Protein AF-A0A935KBI2-F1 (afdb_monomer_lite)

Foldseek 3Di:
DQEPVVQFPFEEEQEAPPDPSSVVVCVLCVLLVNNVRHNYDHDHLVCVLVCCVVRVGVYYDDPDDPPDPSLVSNLAVDWDWDYFCVVSCVVSVVCVVPVVDDDDGDDTDTRHPDPPPPPPPPPDDPDDDD

Sequence (130 aa):
MRTASDLKGKTFAIGAPGSGSTMAMSLFLDHAGMKNDVRIRMEGHQDYPSQLLDGKIQAFSRLGSVPAAVVDEVAASRPINLVDFGPELDRSKFLDKYPFSIRSKATSARFTRAPRSSGTSSTSRSRTPR

Radius of gyration: 19.81 Å; chains: 1; bounding box: 30×26×80 Å

Secondary structure (DSSP, 8-state):
--SGGGGTTSEEE--STT-HHHHHHHHHHHHTT-TTTSEEE---GGGHHHHHHTTS-SEE---SPSP-HHHHHHHHHS-EEE---HHHHHHTTHHHH-TTSPP-----EEE-PPP---------------

Structure (mmCIF, N/CA/C/O backbone):
data_AF-A0A935KBI2-F1
#
_entry.id   AF-A0A935KBI2-F1
#
loop_
_atom_site.group_PDB
_atom_site.id
_atom_site.type_symbol
_atom_site.label_atom_id
_atom_site.label_alt_id
_atom_site.label_comp_id
_atom_site.label_asym_id
_atom_site.label_entity_id
_atom_site.label_seq_id
_atom_site.pdbx_PDB_ins_code
_atom_site.Cartn_x
_atom_site.Cartn_y
_atom_site.Cartn_z
_atom_site.occupancy
_atom_site.B_iso_or_equiv
_atom_site.auth_seq_id
_atom_site.auth_comp_id
_atom_site.auth_asym_id
_atom_site.auth_atom_id
_atom_site.pdbx_PDB_model_num
ATOM 1 N N . MET A 1 1 ? -9.334 -8.439 3.894 1.00 80.56 1 MET A N 1
ATOM 2 C CA . MET A 1 1 ? -8.240 -8.411 2.910 1.00 80.56 1 MET A CA 1
ATOM 3 C C . MET A 1 1 ? -7.148 -9.329 3.415 1.00 80.56 1 MET A C 1
ATOM 5 O O . MET A 1 1 ? -6.711 -9.130 4.543 1.00 80.56 1 MET A O 1
ATOM 9 N N . ARG A 1 2 ? -6.822 -10.372 2.658 1.00 82.06 2 ARG A N 1
ATOM 10 C CA . ARG A 1 2 ? -5.849 -11.419 2.999 1.00 82.06 2 ARG A CA 1
ATOM 11 C C . ARG A 1 2 ? -4.819 -11.635 1.891 1.00 82.06 2 ARG A C 1
ATOM 13 O O . ARG A 1 2 ? -3.724 -12.081 2.193 1.00 82.06 2 ARG A O 1
ATOM 20 N N . THR A 1 3 ? -5.163 -11.321 0.643 1.00 84.38 3 THR A N 1
ATOM 21 C CA . THR A 1 3 ? -4.274 -11.459 -0.522 1.00 84.38 3 THR A CA 1
ATOM 22 C C . THR A 1 3 ? -4.199 -10.146 -1.296 1.00 84.38 3 THR A C 1
ATOM 24 O O . THR A 1 3 ? -5.076 -9.293 -1.134 1.00 84.38 3 THR A O 1
ATOM 27 N N . ALA A 1 4 ? -3.187 -9.970 -2.151 1.00 83.94 4 ALA A N 1
ATOM 28 C CA . ALA A 1 4 ? -3.090 -8.768 -2.979 1.00 83.94 4 ALA A CA 1
ATOM 29 C C . ALA A 1 4 ? -4.251 -8.663 -3.985 1.00 83.94 4 ALA A C 1
ATOM 31 O O . ALA A 1 4 ? -4.685 -7.564 -4.315 1.00 83.94 4 ALA A O 1
ATOM 32 N N . SER A 1 5 ? -4.821 -9.794 -4.412 1.00 85.50 5 SER A N 1
ATOM 33 C CA . SER A 1 5 ? -5.999 -9.824 -5.293 1.00 85.50 5 SER A CA 1
ATOM 34 C C . SER A 1 5 ? -7.225 -9.136 -4.675 1.00 85.50 5 SER A C 1
ATOM 36 O O . SER A 1 5 ? -8.023 -8.531 -5.389 1.00 85.50 5 SER A O 1
ATOM 38 N N . ASP A 1 6 ? -7.350 -9.143 -3.343 1.00 87.88 6 ASP A N 1
ATOM 39 C CA . ASP A 1 6 ? -8.444 -8.460 -2.647 1.00 87.88 6 ASP A CA 1
ATOM 40 C C . ASP A 1 6 ? -8.364 -6.921 -2.755 1.00 87.88 6 ASP A C 1
ATOM 42 O O . ASP A 1 6 ? -9.312 -6.242 -2.355 1.00 87.88 6 ASP A O 1
ATOM 46 N N . LEU A 1 7 ? -7.257 -6.348 -3.252 1.00 88.50 7 LEU A N 1
ATOM 47 C CA . LEU A 1 7 ? -7.127 -4.904 -3.500 1.00 88.50 7 LEU A CA 1
ATOM 48 C C . LEU A 1 7 ? -7.954 -4.432 -4.697 1.00 88.50 7 LEU A C 1
ATOM 50 O O . LEU A 1 7 ? -8.200 -3.231 -4.822 1.00 88.50 7 LEU A O 1
ATOM 54 N N . LYS A 1 8 ? -8.402 -5.348 -5.561 1.00 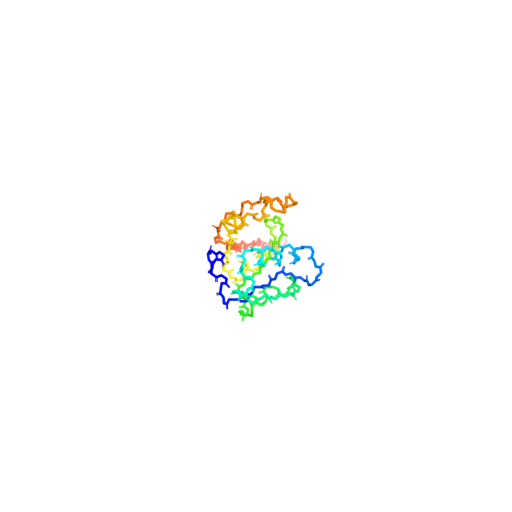89.56 8 LYS A N 1
ATOM 55 C CA . LYS A 1 8 ? -9.181 -5.004 -6.748 1.00 89.56 8 LYS A CA 1
ATOM 56 C C . LYS A 1 8 ? -10.459 -4.242 -6.374 1.00 89.56 8 LYS A C 1
ATOM 58 O O . LYS A 1 8 ? -11.233 -4.657 -5.512 1.00 89.56 8 LYS A O 1
ATOM 63 N N . GLY A 1 9 ? -10.661 -3.092 -7.008 1.00 89.69 9 GLY A N 1
ATOM 64 C CA . GLY A 1 9 ? -11.752 -2.150 -6.767 1.00 89.69 9 GLY A CA 1
ATOM 65 C C . GLY A 1 9 ? -11.625 -1.324 -5.483 1.00 89.69 9 GLY A C 1
ATOM 66 O O . GLY A 1 9 ? -12.520 -0.529 -5.193 1.00 89.69 9 GLY A O 1
ATOM 67 N N . LYS A 1 10 ? -10.550 -1.487 -4.701 1.00 93.00 10 LYS A N 1
ATOM 68 C CA . LYS A 1 10 ? -10.352 -0.797 -3.420 1.00 93.00 10 LYS A CA 1
ATOM 69 C C . LYS A 1 10 ? -9.400 0.389 -3.541 1.00 93.00 10 LYS A C 1
ATOM 71 O O . LYS A 1 10 ? -8.602 0.481 -4.471 1.00 93.00 10 LYS A O 1
ATOM 76 N N . THR A 1 11 ? -9.485 1.293 -2.571 1.00 93.50 11 THR A N 1
ATOM 77 C CA . THR A 1 11 ? -8.590 2.441 -2.426 1.00 93.50 11 THR A CA 1
ATOM 78 C C . THR A 1 11 ? -7.323 2.038 -1.678 1.00 93.50 11 THR A C 1
ATOM 80 O O . THR A 1 11 ? -7.389 1.614 -0.519 1.00 93.50 11 THR A O 1
ATOM 83 N N . PHE A 1 12 ? -6.176 2.194 -2.340 1.00 92.31 12 PHE A N 1
ATOM 84 C CA . PHE A 1 12 ? -4.856 1.827 -1.838 1.00 92.31 12 PHE A CA 1
ATOM 85 C C . PHE A 1 12 ? -3.948 3.053 -1.759 1.00 92.31 12 PHE A C 1
ATOM 87 O O . PHE A 1 12 ? -3.625 3.662 -2.780 1.00 92.31 12 PHE A O 1
ATOM 94 N N . ALA A 1 13 ? -3.533 3.415 -0.546 1.00 91.81 13 ALA A N 1
ATOM 95 C CA . ALA A 1 13 ? -2.624 4.532 -0.320 1.00 91.81 13 ALA A CA 1
ATOM 96 C C . ALA A 1 13 ? -1.165 4.075 -0.442 1.00 91.81 13 ALA A C 1
ATOM 98 O O . ALA A 1 13 ? -0.749 3.163 0.265 1.00 91.81 13 ALA A O 1
ATOM 99 N N . ILE A 1 14 ? -0.372 4.675 -1.329 1.00 89.62 14 ILE A N 1
ATOM 100 C CA . ILE A 1 14 ? 0.965 4.149 -1.674 1.00 89.62 14 ILE A CA 1
ATOM 101 C C . ILE A 1 14 ? 2.149 4.964 -1.142 1.00 89.62 14 ILE A C 1
ATOM 103 O O . ILE A 1 14 ? 3.289 4.518 -1.254 1.00 89.62 14 ILE A O 1
ATOM 107 N N . GLY A 1 15 ? 1.893 6.119 -0.541 1.00 86.94 15 GLY A N 1
ATOM 108 C CA . GLY A 1 15 ? 2.900 7.020 0.023 1.00 86.94 15 GLY A CA 1
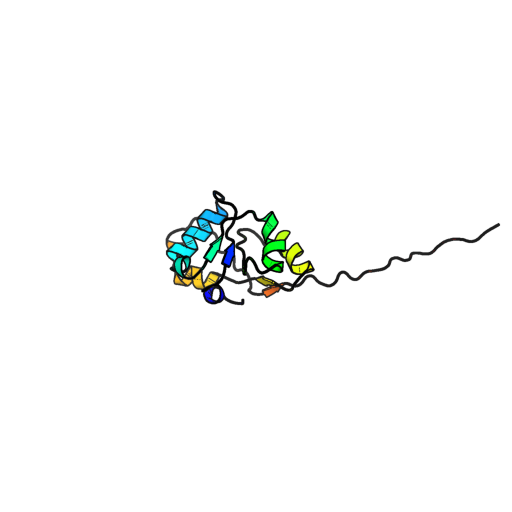ATOM 109 C C . GLY A 1 15 ? 2.708 8.460 -0.440 1.00 86.94 15 GLY A C 1
ATOM 110 O O . GLY A 1 15 ? 1.893 8.745 -1.320 1.00 86.94 15 GLY A O 1
ATOM 111 N N . ALA A 1 16 ? 3.486 9.376 0.139 1.00 85.56 16 ALA A N 1
ATOM 112 C CA . ALA A 1 16 ? 3.511 10.764 -0.308 1.00 85.56 16 ALA A CA 1
ATOM 113 C C . ALA A 1 16 ? 4.039 10.859 -1.758 1.00 85.56 16 ALA A C 1
ATOM 115 O O . ALA A 1 16 ? 4.944 10.092 -2.126 1.00 85.56 16 ALA A O 1
ATOM 116 N N . PRO A 1 17 ? 3.523 11.787 -2.584 1.00 83.75 17 PRO A N 1
ATOM 117 C CA . PRO A 1 17 ? 4.070 12.044 -3.913 1.00 83.75 17 PRO A CA 1
ATOM 118 C C . PRO A 1 17 ? 5.583 12.304 -3.855 1.00 83.75 17 PRO A C 1
ATOM 120 O O . PRO A 1 17 ? 6.065 12.995 -2.962 1.00 83.75 17 PRO A O 1
ATOM 123 N N . GLY A 1 18 ? 6.345 11.735 -4.791 1.00 79.50 18 GLY A N 1
ATOM 124 C CA . GLY A 1 18 ? 7.798 11.944 -4.878 1.00 79.50 18 GLY A CA 1
ATOM 125 C C . GLY A 1 18 ? 8.666 11.091 -3.939 1.00 79.50 18 GLY A C 1
ATOM 126 O O . GLY A 1 18 ? 9.886 11.126 -4.061 1.00 79.50 18 GLY A O 1
ATOM 127 N N . SER A 1 19 ? 8.084 10.286 -3.043 1.00 79.94 19 SER A N 1
ATOM 128 C CA . SER A 1 19 ? 8.847 9.319 -2.237 1.00 79.94 19 SER A CA 1
ATOM 129 C C . SER A 1 19 ? 9.297 8.115 -3.074 1.00 79.94 19 SER A C 1
ATOM 131 O O . SER A 1 19 ? 8.520 7.579 -3.869 1.00 79.94 19 SER A O 1
ATOM 133 N N . GLY A 1 20 ? 10.521 7.625 -2.846 1.00 78.19 20 GLY A N 1
ATOM 134 C CA . GLY A 1 20 ? 11.038 6.415 -3.501 1.00 78.19 20 GLY A CA 1
ATOM 135 C C . GLY A 1 20 ? 10.157 5.181 -3.266 1.00 78.19 20 GLY A C 1
ATOM 136 O O . GLY A 1 20 ? 9.987 4.360 -4.165 1.00 78.19 20 GLY A O 1
ATOM 137 N N . SER A 1 21 ? 9.499 5.098 -2.104 1.00 78.06 21 SER A N 1
ATOM 138 C CA . SER A 1 21 ? 8.536 4.032 -1.794 1.00 78.06 21 SER A CA 1
ATOM 139 C C . SER A 1 21 ? 7.287 4.097 -2.677 1.00 78.06 21 SER A C 1
ATOM 141 O O . SER A 1 21 ? 6.814 3.069 -3.161 1.00 78.06 21 SER A O 1
ATOM 143 N N . THR A 1 22 ? 6.781 5.309 -2.921 1.00 86.44 22 THR A N 1
ATOM 144 C CA . THR A 1 22 ? 5.632 5.571 -3.800 1.00 86.44 22 THR A CA 1
ATOM 145 C C . THR A 1 22 ? 5.970 5.205 -5.240 1.00 86.44 22 THR A C 1
ATOM 147 O O . THR A 1 22 ? 5.181 4.541 -5.909 1.00 86.44 22 THR A O 1
ATOM 150 N N . MET A 1 23 ? 7.160 5.592 -5.708 1.00 85.69 23 MET A N 1
ATOM 151 C CA . MET A 1 23 ? 7.633 5.264 -7.054 1.00 85.69 23 MET A CA 1
ATOM 152 C C . MET A 1 23 ? 7.776 3.752 -7.248 1.00 85.69 23 MET A C 1
ATOM 154 O O . MET A 1 23 ? 7.249 3.216 -8.220 1.00 85.69 23 MET A O 1
ATOM 158 N N . ALA A 1 24 ? 8.413 3.054 -6.302 1.00 83.50 24 ALA A N 1
ATOM 159 C CA . ALA A 1 24 ? 8.582 1.604 -6.360 1.00 83.50 24 ALA A CA 1
ATOM 160 C C . ALA A 1 24 ? 7.233 0.867 -6.377 1.00 83.50 24 ALA A C 1
ATOM 162 O O . ALA A 1 24 ? 7.019 -0.012 -7.211 1.00 83.50 24 ALA A O 1
ATOM 163 N N . MET A 1 25 ? 6.298 1.257 -5.504 1.00 86.56 25 MET A N 1
ATOM 164 C CA . MET A 1 25 ? 4.970 0.643 -5.455 1.00 86.56 25 MET A CA 1
ATOM 165 C C . MET A 1 25 ? 4.153 0.945 -6.715 1.00 86.56 25 MET A C 1
ATOM 167 O O . MET A 1 25 ? 3.512 0.053 -7.262 1.00 86.56 25 MET A O 1
ATOM 171 N N . SER A 1 26 ? 4.200 2.181 -7.220 1.00 88.31 26 SER A N 1
ATOM 172 C CA . SER A 1 26 ? 3.524 2.539 -8.469 1.00 88.31 26 SER A CA 1
ATOM 173 C C . SER A 1 26 ? 4.070 1.741 -9.653 1.00 88.31 26 SER A C 1
ATOM 175 O O . SER A 1 26 ? 3.288 1.284 -10.483 1.00 88.31 26 SER A O 1
ATOM 177 N N . LEU A 1 27 ? 5.390 1.564 -9.729 1.00 87.44 27 LEU A N 1
ATOM 178 C CA . LEU A 1 27 ? 6.044 0.780 -10.774 1.00 87.44 27 LEU A CA 1
ATOM 179 C C . LEU A 1 27 ? 5.660 -0.700 -10.689 1.00 87.44 27 LEU A C 1
ATOM 181 O O . LEU A 1 27 ? 5.373 -1.321 -11.709 1.00 87.44 27 LEU A O 1
ATOM 185 N N . PHE A 1 28 ? 5.616 -1.256 -9.477 1.00 86.56 28 PHE A N 1
ATOM 186 C CA . PHE A 1 28 ? 5.169 -2.626 -9.249 1.00 86.56 28 PHE A CA 1
ATOM 187 C C . PHE A 1 28 ? 3.716 -2.832 -9.687 1.00 86.56 28 PHE A C 1
ATOM 189 O O . PHE A 1 28 ? 3.443 -3.764 -10.435 1.00 86.56 28 PHE A O 1
ATOM 196 N N . LEU A 1 29 ? 2.795 -1.951 -9.283 1.00 88.25 29 LEU A N 1
ATOM 197 C CA . LEU A 1 29 ? 1.384 -2.051 -9.669 1.00 88.25 29 LEU A CA 1
ATOM 198 C C . LEU A 1 29 ? 1.185 -1.943 -11.185 1.00 88.25 29 LEU A C 1
ATOM 200 O O . LEU A 1 29 ? 0.318 -2.620 -11.734 1.00 88.25 29 LEU A O 1
ATOM 204 N N . ASP A 1 30 ? 1.971 -1.099 -11.854 1.00 89.31 30 ASP A N 1
ATOM 205 C CA . ASP A 1 30 ? 1.952 -0.951 -13.312 1.00 89.31 30 ASP A CA 1
ATOM 206 C C . ASP A 1 30 ? 2.450 -2.231 -13.998 1.00 89.31 30 ASP A C 1
ATOM 208 O O . ASP A 1 30 ? 1.756 -2.808 -14.832 1.00 89.31 30 ASP A O 1
ATOM 212 N N . HIS A 1 31 ? 3.605 -2.745 -13.567 1.00 87.25 31 HIS A N 1
ATOM 213 C CA . HIS A 1 31 ? 4.225 -3.947 -14.133 1.00 87.25 31 HIS A CA 1
ATOM 214 C C . HIS A 1 31 ? 3.438 -5.232 -13.831 1.00 87.25 31 HIS A C 1
ATOM 216 O O . HIS A 1 31 ? 3.384 -6.136 -14.660 1.00 87.25 31 HIS A O 1
ATOM 222 N N . ALA A 1 32 ? 2.786 -5.311 -12.671 1.00 85.38 32 ALA A N 1
ATOM 223 C CA . ALA A 1 32 ? 1.897 -6.410 -12.300 1.00 85.38 32 ALA A CA 1
ATOM 224 C C . ALA A 1 32 ? 0.507 -6.318 -12.963 1.00 85.38 32 ALA A C 1
ATOM 226 O O . ALA A 1 32 ? -0.321 -7.205 -12.761 1.00 85.38 32 ALA A O 1
ATOM 227 N N . GLY A 1 33 ? 0.218 -5.251 -13.721 1.00 86.19 33 GLY A N 1
ATOM 228 C CA . GLY A 1 33 ? -1.085 -5.034 -14.361 1.00 86.19 33 GLY A CA 1
ATOM 229 C C . GLY A 1 33 ? -2.218 -4.688 -13.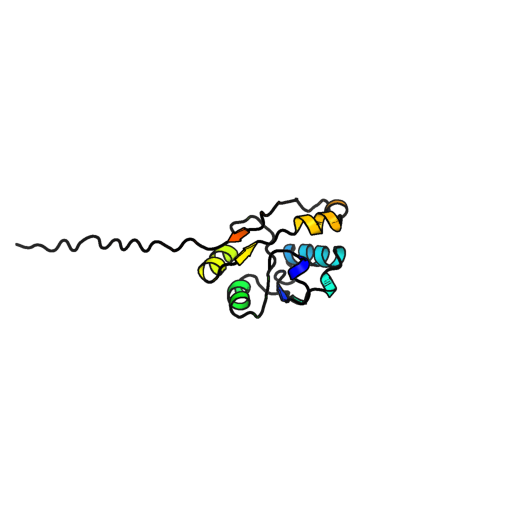387 1.00 86.19 33 GLY A C 1
ATOM 230 O O . GLY A 1 33 ? -3.385 -4.694 -13.766 1.00 86.19 33 GLY A O 1
ATOM 231 N N . MET A 1 34 ? -1.894 -4.364 -12.134 1.00 87.31 34 MET A N 1
ATOM 232 C CA . MET A 1 34 ? -2.858 -4.083 -11.063 1.00 87.31 34 MET A CA 1
ATOM 233 C C . MET A 1 34 ? -3.253 -2.606 -10.975 1.00 87.31 34 MET A C 1
ATOM 235 O O . MET A 1 34 ? -4.215 -2.262 -10.292 1.00 87.31 34 MET A O 1
ATOM 239 N N . LYS A 1 35 ? -2.530 -1.711 -11.653 1.00 87.25 35 LYS A N 1
ATOM 240 C CA . LYS A 1 35 ? -2.753 -0.259 -11.586 1.00 87.25 35 LYS A CA 1
ATOM 241 C C . LYS A 1 35 ? -4.180 0.163 -11.944 1.00 87.25 35 LYS A C 1
ATOM 243 O O . LYS A 1 35 ? -4.725 1.038 -11.286 1.00 87.25 35 LYS A O 1
ATOM 248 N N . ASN A 1 36 ? -4.787 -0.470 -12.948 1.00 88.88 36 ASN A N 1
ATOM 249 C CA . ASN A 1 36 ? -6.168 -0.181 -13.359 1.00 88.88 36 ASN A CA 1
ATOM 250 C C . ASN A 1 36 ? -7.211 -0.880 -12.476 1.00 88.88 36 ASN A C 1
ATOM 252 O O . ASN A 1 36 ? -8.374 -0.487 -12.455 1.00 88.88 36 ASN A O 1
ATOM 256 N N . ASP A 1 37 ? -6.792 -1.904 -11.737 1.00 89.62 37 ASP A N 1
ATOM 257 C CA . ASP A 1 37 ? -7.656 -2.656 -10.838 1.00 89.62 37 ASP A CA 1
ATOM 258 C C . ASP A 1 37 ? -7.770 -1.994 -9.459 1.00 89.62 37 ASP A C 1
ATOM 260 O O . ASP A 1 37 ? -8.662 -2.347 -8.696 1.00 89.62 37 ASP A O 1
ATOM 264 N N . VAL A 1 38 ? -6.908 -1.034 -9.117 1.00 91.50 38 VAL A N 1
ATOM 265 C CA . VAL A 1 38 ? -6.819 -0.442 -7.777 1.00 91.50 38 VAL A CA 1
ATOM 266 C C . VAL A 1 38 ? -6.936 1.080 -7.851 1.00 91.50 38 VAL A C 1
ATOM 268 O O . VAL A 1 38 ? -6.349 1.728 -8.711 1.00 91.50 38 VAL A O 1
ATOM 271 N N . ARG A 1 39 ? -7.664 1.691 -6.910 1.00 92.31 39 ARG A N 1
ATOM 272 C CA . ARG A 1 39 ? -7.750 3.155 -6.796 1.00 92.31 39 ARG A CA 1
ATOM 273 C C . ARG A 1 39 ? -6.561 3.676 -5.993 1.00 92.31 39 ARG A C 1
ATOM 275 O O . ARG A 1 39 ? -6.586 3.675 -4.763 1.00 92.31 39 ARG A O 1
ATOM 282 N N . ILE A 1 40 ? -5.511 4.094 -6.688 1.00 91.31 40 ILE A N 1
ATOM 283 C CA . ILE A 1 40 ? -4.268 4.564 -6.067 1.00 91.31 40 ILE A CA 1
ATOM 284 C C . ILE A 1 40 ? -4.468 5.950 -5.437 1.00 91.31 40 ILE A C 1
ATOM 286 O O . ILE A 1 40 ? -4.954 6.870 -6.093 1.00 91.31 40 ILE A O 1
ATOM 290 N N . ARG A 1 41 ? -4.045 6.114 -4.179 1.00 90.44 41 ARG A N 1
ATOM 291 C CA . ARG A 1 41 ? -3.938 7.410 -3.493 1.00 90.44 41 ARG A CA 1
ATOM 292 C C . ARG 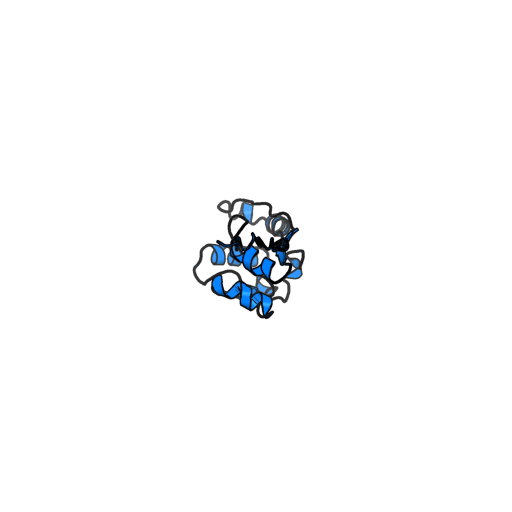A 1 41 ? -2.499 7.705 -3.096 1.00 90.44 41 ARG A C 1
ATOM 294 O O . ARG A 1 41 ? -1.823 6.865 -2.506 1.00 90.44 41 ARG A O 1
ATOM 301 N N . MET A 1 42 ? -2.043 8.911 -3.410 1.00 89.25 42 MET A N 1
ATOM 302 C CA . MET A 1 42 ? -0.718 9.399 -3.039 1.00 89.25 42 MET A CA 1
ATOM 303 C C . MET A 1 42 ? -0.876 10.467 -1.961 1.00 89.25 42 MET A C 1
ATOM 305 O O . MET A 1 42 ? -1.154 11.624 -2.255 1.00 89.25 42 MET A O 1
ATOM 309 N N . GLU A 1 43 ? -0.753 10.056 -0.706 1.00 84.62 43 GLU A N 1
ATOM 310 C CA . GLU A 1 43 ? -1.012 10.885 0.471 1.00 84.62 43 GLU A CA 1
ATOM 311 C C . GLU A 1 43 ? 0.013 10.565 1.569 1.00 84.62 43 GLU A C 1
ATOM 313 O O . GLU A 1 43 ? 0.669 9.519 1.533 1.00 84.62 43 GLU A O 1
ATOM 318 N N . GLY A 1 44 ? 0.175 11.462 2.541 1.00 82.31 44 GLY A N 1
ATOM 319 C CA . GLY A 1 44 ? 1.165 11.324 3.608 1.00 82.31 44 GLY A CA 1
ATOM 320 C C . GLY A 1 44 ? 0.869 10.172 4.574 1.00 82.31 44 GLY A C 1
ATOM 321 O O . GLY A 1 44 ? -0.272 9.926 4.945 1.00 82.31 44 GLY A O 1
ATOM 322 N N . HIS A 1 45 ? 1.923 9.494 5.040 1.00 80.19 45 HIS A N 1
ATOM 323 C CA . HIS A 1 45 ? 1.804 8.344 5.950 1.00 80.19 45 HIS A CA 1
ATOM 324 C C . HIS A 1 45 ? 1.139 8.671 7.299 1.00 80.19 45 HIS A C 1
ATOM 326 O O . HIS A 1 45 ? 0.630 7.760 7.947 1.00 80.19 45 HIS A O 1
ATOM 332 N N . GLN A 1 46 ? 1.167 9.939 7.724 1.00 81.69 46 GLN A N 1
ATOM 333 C CA . GLN A 1 46 ? 0.613 10.395 9.006 1.00 81.69 46 GLN A CA 1
ATOM 334 C C . GLN A 1 46 ? -0.917 10.272 9.054 1.00 81.69 46 GLN A C 1
ATOM 336 O O . GLN A 1 46 ? -1.479 10.030 10.114 1.00 81.69 46 GLN A O 1
ATOM 341 N N . ASP A 1 47 ? -1.587 10.363 7.903 1.00 84.44 47 ASP A N 1
ATOM 342 C CA . ASP A 1 47 ? -3.050 10.323 7.826 1.00 84.44 47 ASP A CA 1
ATOM 343 C C . ASP A 1 47 ? -3.593 8.903 7.612 1.00 84.44 47 ASP A C 1
ATOM 345 O O . ASP A 1 47 ? -4.802 8.678 7.623 1.00 84.44 47 ASP A O 1
ATOM 349 N N . TYR A 1 48 ? -2.726 7.910 7.397 1.00 87.19 48 TYR A N 1
ATOM 350 C CA . TYR A 1 48 ? -3.167 6.545 7.092 1.00 87.19 48 TYR A CA 1
ATOM 351 C C . TYR A 1 48 ? -3.968 5.898 8.217 1.00 87.19 48 TYR A C 1
ATOM 353 O O . TYR A 1 48 ? -4.966 5.248 7.893 1.00 87.19 48 TYR A O 1
ATOM 361 N N . PRO A 1 49 ? -3.607 6.057 9.506 1.00 86.50 49 PRO A N 1
ATOM 362 C CA . PRO A 1 49 ? -4.390 5.471 10.579 1.00 86.50 49 PRO A CA 1
ATOM 363 C C . PRO A 1 49 ? -5.827 5.979 10.593 1.00 86.50 49 PRO A C 1
ATOM 365 O O . PRO A 1 49 ? -6.755 5.175 10.519 1.00 86.50 49 PRO A O 1
ATOM 368 N N . SER A 1 50 ? -6.025 7.298 10.604 1.00 87.88 50 SER A N 1
ATOM 369 C CA . SER A 1 50 ? -7.360 7.901 10.615 1.00 87.88 50 SER A CA 1
ATOM 370 C C . SER A 1 50 ? -8.145 7.535 9.357 1.00 87.88 50 SER A C 1
ATOM 372 O O . SER A 1 50 ? -9.277 7.074 9.452 1.00 87.88 50 SER A O 1
ATOM 374 N N . GLN A 1 51 ? -7.535 7.610 8.175 1.00 89.62 51 GLN A N 1
ATOM 375 C CA . GLN A 1 51 ? -8.216 7.274 6.926 1.00 89.62 51 GLN A CA 1
ATOM 376 C C . GLN A 1 51 ? -8.591 5.798 6.791 1.00 89.62 51 GLN A C 1
ATOM 378 O O . GLN A 1 51 ? -9.618 5.481 6.184 1.00 89.62 51 GLN A O 1
ATOM 383 N N . LEU A 1 52 ? -7.772 4.890 7.322 1.00 88.56 52 LEU A N 1
ATOM 384 C CA . LEU A 1 52 ? -8.074 3.462 7.325 1.00 88.56 52 LEU A CA 1
ATOM 385 C C . LEU A 1 52 ? -9.197 3.145 8.320 1.00 88.56 52 LEU A C 1
ATOM 387 O O . LEU A 1 52 ? -10.061 2.317 8.029 1.00 88.56 52 LEU A O 1
ATOM 391 N N . LEU A 1 53 ? -9.211 3.817 9.474 1.00 85.75 53 LEU A N 1
ATOM 392 C CA . LEU A 1 53 ? -10.272 3.687 10.473 1.00 85.75 53 LEU A CA 1
ATOM 393 C C . LEU A 1 53 ? -11.606 4.254 9.964 1.00 85.75 53 LEU A C 1
ATOM 395 O O . LEU A 1 53 ? -12.628 3.583 10.114 1.00 85.75 53 LEU A O 1
ATOM 399 N N . ASP A 1 54 ? -11.564 5.407 9.292 1.00 88.88 54 ASP A N 1
ATOM 400 C CA . ASP A 1 54 ? -12.698 6.082 8.645 1.00 88.88 54 ASP A CA 1
ATOM 401 C C . ASP A 1 54 ? -13.209 5.338 7.397 1.00 88.88 54 ASP A C 1
ATOM 403 O O . ASP A 1 54 ? -14.272 5.655 6.865 1.00 88.88 54 ASP A O 1
ATOM 407 N N . GLY A 1 55 ? -12.441 4.376 6.875 1.00 88.50 55 GLY A N 1
ATOM 408 C CA . GLY A 1 55 ? -12.773 3.651 5.648 1.00 88.50 55 GLY A CA 1
ATOM 409 C C . GLY A 1 55 ? -12.583 4.461 4.361 1.00 88.50 55 GLY A C 1
ATOM 410 O O . GLY A 1 55 ? -13.035 4.026 3.301 1.00 88.50 55 GLY A O 1
ATOM 411 N N . LYS A 1 56 ? -11.889 5.605 4.416 1.00 90.44 56 LYS A N 1
ATOM 412 C CA . LYS A 1 56 ? -11.491 6.392 3.232 1.00 90.44 56 LYS A CA 1
ATOM 413 C C . LYS A 1 56 ? -10.496 5.620 2.365 1.00 90.44 56 LYS A C 1
ATOM 415 O O . LYS A 1 56 ? -10.596 5.634 1.136 1.00 90.44 56 LYS A O 1
ATOM 420 N N . ILE A 1 57 ? -9.588 4.890 3.011 1.00 92.31 57 ILE A N 1
ATOM 421 C CA . ILE A 1 57 ? -8.684 3.928 2.377 1.00 92.31 57 ILE A CA 1
ATOM 422 C C . ILE A 1 57 ? -8.983 2.527 2.903 1.00 92.31 57 ILE A C 1
ATOM 424 O O . ILE A 1 57 ? -9.457 2.358 4.024 1.00 92.31 57 ILE A O 1
ATOM 428 N N . GLN A 1 58 ? -8.728 1.506 2.089 1.00 91.19 58 GLN A N 1
ATOM 429 C CA . GLN A 1 58 ? -8.912 0.109 2.495 1.00 91.19 58 GLN A CA 1
ATOM 430 C C . GLN A 1 58 ? -7.581 -0.583 2.791 1.00 91.19 58 GLN A C 1
ATOM 432 O O . GLN A 1 58 ? -7.563 -1.618 3.456 1.00 91.19 58 GLN A O 1
ATOM 437 N N . ALA A 1 59 ? -6.482 -0.027 2.284 1.00 90.00 59 ALA A N 1
ATOM 438 C CA . ALA A 1 59 ? -5.138 -0.542 2.460 1.00 90.00 59 ALA A CA 1
ATOM 439 C C . ALA A 1 59 ? -4.109 0.573 2.262 1.00 90.00 59 ALA A C 1
ATOM 441 O O . ALA A 1 59 ? -4.376 1.547 1.553 1.00 90.00 59 ALA A O 1
ATOM 442 N N . PHE A 1 60 ? -2.918 0.398 2.830 1.00 89.00 60 PHE A N 1
ATOM 443 C CA . PHE A 1 60 ? -1.781 1.269 2.565 1.00 89.00 60 PHE A CA 1
ATOM 444 C C . PHE A 1 60 ? -0.490 0.474 2.361 1.00 89.00 60 PHE A C 1
ATOM 446 O O . PHE A 1 60 ? -0.317 -0.609 2.918 1.00 89.00 60 PHE A O 1
ATOM 453 N N . SER A 1 61 ? 0.413 1.017 1.550 1.00 85.62 61 SER A N 1
ATOM 454 C CA . SER A 1 61 ? 1.755 0.492 1.330 1.00 85.62 61 SER A CA 1
ATOM 455 C C . SER A 1 61 ? 2.691 0.968 2.433 1.00 85.62 61 SER A C 1
ATOM 457 O O . SER A 1 61 ? 2.715 2.151 2.793 1.00 85.62 61 SER A O 1
ATOM 459 N N . ARG A 1 62 ? 3.516 0.052 2.939 1.00 79.12 62 ARG A N 1
ATOM 460 C CA . ARG A 1 62 ? 4.653 0.376 3.796 1.00 79.12 62 ARG A CA 1
ATOM 461 C C . ARG A 1 62 ? 5.881 -0.363 3.284 1.00 79.12 62 ARG A C 1
ATOM 463 O O . ARG A 1 62 ? 5.986 -1.573 3.442 1.00 79.12 62 ARG A O 1
ATOM 470 N N . LEU A 1 63 ? 6.811 0.384 2.694 1.00 69.44 63 LEU A N 1
ATOM 471 C CA . LEU A 1 63 ? 8.125 -0.125 2.311 1.00 69.44 63 LEU A CA 1
ATOM 472 C C . LEU A 1 63 ? 9.089 0.049 3.496 1.00 69.44 63 LEU A C 1
ATOM 474 O O . LEU A 1 63 ? 9.252 1.163 3.997 1.00 69.44 63 LEU A O 1
ATOM 478 N N . GLY A 1 64 ? 9.678 -1.047 3.976 1.00 68.31 64 GLY A N 1
ATOM 479 C CA . GLY A 1 64 ? 10.610 -1.067 5.108 1.00 68.31 64 GLY A CA 1
ATOM 480 C C . GLY A 1 64 ? 10.419 -2.284 6.017 1.00 68.31 64 GLY A C 1
ATOM 481 O O . GLY A 1 64 ? 9.583 -3.146 5.750 1.00 68.31 64 GLY A O 1
ATOM 482 N N . SER A 1 65 ? 11.194 -2.353 7.098 1.00 56.84 65 SER A N 1
ATOM 483 C CA . SER A 1 65 ? 11.100 -3.434 8.086 1.00 56.84 65 SER A CA 1
ATOM 484 C C . SER A 1 65 ? 9.860 -3.282 8.975 1.00 56.84 65 SER A C 1
ATOM 486 O O . SER A 1 65 ? 9.528 -2.183 9.420 1.00 56.84 65 SER A O 1
ATOM 488 N N . VAL A 1 66 ? 9.186 -4.399 9.250 1.00 62.56 66 VAL A N 1
ATOM 489 C CA . VAL A 1 66 ? 8.195 -4.534 10.332 1.00 62.56 66 VAL A CA 1
ATOM 490 C C . VAL A 1 66 ? 8.974 -4.872 11.613 1.00 62.56 66 VAL A C 1
ATOM 492 O O . VAL A 1 66 ? 9.884 -5.699 11.525 1.00 62.56 66 VAL A O 1
ATOM 495 N N . PRO A 1 67 ? 8.671 -4.288 12.788 1.00 61.91 67 PRO A N 1
ATOM 496 C CA . PRO A 1 67 ? 7.527 -3.435 13.127 1.00 61.91 67 PRO A CA 1
ATOM 497 C C . PRO A 1 67 ? 7.730 -1.957 12.766 1.00 61.91 67 PRO A C 1
ATOM 499 O O . PRO A 1 67 ? 8.794 -1.381 12.970 1.00 61.91 67 PRO A O 1
ATOM 502 N N . ALA A 1 68 ? 6.678 -1.327 12.245 1.00 70.31 68 ALA A N 1
ATOM 503 C CA . ALA A 1 68 ? 6.640 0.108 11.986 1.00 70.31 68 ALA A CA 1
ATOM 504 C C . ALA A 1 68 ? 5.600 0.761 12.902 1.00 70.31 68 ALA A C 1
ATOM 506 O O . ALA A 1 68 ? 4.503 0.229 13.036 1.00 70.31 68 ALA A O 1
ATOM 507 N N . ALA A 1 69 ? 5.896 1.943 13.453 1.00 76.31 69 ALA A N 1
ATOM 508 C CA . ALA A 1 69 ? 5.010 2.634 14.402 1.00 76.31 69 ALA A CA 1
ATOM 509 C C . ALA A 1 69 ? 3.562 2.801 13.894 1.00 76.31 69 ALA A C 1
ATOM 511 O O . ALA A 1 69 ? 2.614 2.621 14.651 1.00 76.31 69 ALA A O 1
ATOM 512 N N . VAL A 1 70 ? 3.386 3.047 12.589 1.00 74.81 70 VAL A N 1
ATOM 513 C CA . VAL A 1 70 ? 2.059 3.155 11.954 1.00 74.81 70 VAL A CA 1
ATOM 514 C C . VAL A 1 70 ? 1.255 1.847 12.026 1.00 74.81 70 VAL A C 1
ATOM 516 O O . VAL A 1 70 ? 0.034 1.868 12.125 1.00 74.81 70 VAL A O 1
ATOM 519 N N . VAL A 1 71 ? 1.926 0.693 11.992 1.00 79.31 71 VAL A N 1
ATOM 520 C CA . VAL A 1 71 ? 1.289 -0.628 12.107 1.00 79.31 71 VAL A CA 1
ATOM 521 C C . VAL A 1 71 ? 0.797 -0.831 13.540 1.00 79.31 71 VAL A C 1
ATOM 523 O O . VAL A 1 71 ? -0.341 -1.254 13.732 1.00 79.31 71 VAL A O 1
ATOM 526 N N . ASP A 1 72 ? 1.610 -0.464 14.534 1.00 80.12 72 ASP A N 1
ATOM 527 C CA . ASP A 1 72 ? 1.251 -0.554 15.955 1.00 80.12 72 ASP A CA 1
ATOM 528 C C . ASP A 1 72 ? 0.103 0.383 16.336 1.00 80.12 72 ASP A C 1
ATOM 530 O O . ASP A 1 72 ? -0.784 0.000 17.103 1.00 80.12 72 ASP A O 1
ATOM 534 N N . GLU A 1 73 ? 0.102 1.599 15.791 1.00 81.44 73 GLU A N 1
ATOM 535 C CA . GLU A 1 73 ? -0.942 2.593 16.023 1.00 81.44 73 GLU A CA 1
ATOM 536 C C . GLU A 1 73 ? -2.300 2.109 15.510 1.00 81.44 73 GLU A C 1
ATOM 538 O O . GLU A 1 73 ? -3.281 2.086 16.254 1.00 81.44 73 GLU A O 1
ATOM 543 N N . VAL A 1 74 ? -2.360 1.637 14.263 1.00 82.00 74 VAL A N 1
ATOM 544 C CA . VAL A 1 74 ? -3.613 1.125 13.698 1.00 82.00 74 VAL A CA 1
ATOM 545 C C . VAL A 1 74 ? -4.069 -0.133 14.436 1.00 82.00 74 VAL A C 1
ATOM 547 O O . VAL A 1 74 ? -5.254 -0.270 14.750 1.00 82.00 74 VAL A O 1
ATOM 550 N N . ALA A 1 75 ? -3.136 -1.026 14.767 1.00 83.06 75 ALA A N 1
ATOM 551 C CA . ALA A 1 75 ? -3.424 -2.269 15.473 1.00 83.06 75 ALA A CA 1
ATOM 552 C C . ALA A 1 75 ? -3.888 -2.078 16.920 1.00 83.06 75 ALA A C 1
ATOM 554 O O . ALA A 1 75 ? -4.465 -3.005 17.497 1.00 83.06 75 ALA A O 1
ATOM 555 N N . ALA A 1 76 ? -3.642 -0.903 17.509 1.00 84.38 76 ALA A N 1
ATOM 556 C CA . ALA A 1 76 ? -4.192 -0.521 18.803 1.00 84.38 76 ALA A CA 1
ATOM 557 C C . ALA A 1 76 ? -5.698 -0.229 18.731 1.00 84.38 76 ALA A C 1
ATOM 559 O O . ALA A 1 76 ? -6.399 -0.442 19.718 1.00 84.38 76 ALA A O 1
ATOM 560 N N . SER A 1 77 ? -6.183 0.231 17.577 1.00 83.81 77 SER A N 1
ATOM 561 C CA . SER A 1 77 ? -7.583 0.608 17.367 1.00 83.81 77 SER A CA 1
ATOM 562 C C . SER A 1 77 ? -8.396 -0.512 16.719 1.00 83.81 77 SER A C 1
ATOM 564 O O . SER A 1 77 ? -9.537 -0.754 17.113 1.00 83.81 77 SER A O 1
ATOM 566 N N . ARG A 1 78 ? -7.842 -1.211 15.717 1.00 80.38 78 ARG A N 1
ATOM 567 C CA . ARG A 1 78 ? -8.523 -2.308 15.009 1.00 80.38 78 ARG A CA 1
ATOM 568 C C . ARG A 1 78 ? -7.541 -3.399 14.579 1.00 80.38 78 ARG A C 1
ATOM 570 O O . ARG A 1 78 ? -6.417 -3.094 14.200 1.00 80.38 78 ARG A O 1
ATOM 577 N N . PRO A 1 79 ? -7.974 -4.670 14.532 1.00 82.50 79 PRO A N 1
ATOM 578 C CA . PRO A 1 79 ? -7.176 -5.735 13.940 1.00 82.50 79 PRO A CA 1
ATOM 579 C C . PRO A 1 79 ? -6.885 -5.448 12.465 1.00 82.50 79 PRO A C 1
ATOM 581 O O . PRO A 1 79 ? -7.813 -5.214 11.685 1.00 82.50 79 PRO A O 1
ATOM 584 N N . ILE A 1 80 ? -5.618 -5.537 12.077 1.00 85.19 80 ILE A N 1
ATOM 585 C CA . ILE A 1 80 ? -5.168 -5.364 10.694 1.00 85.19 80 ILE A CA 1
ATOM 586 C C . ILE A 1 80 ? -4.595 -6.661 10.146 1.00 85.19 80 ILE A C 1
ATOM 588 O O . ILE A 1 80 ? -4.174 -7.538 10.895 1.00 85.19 80 ILE A O 1
ATOM 592 N N . ASN A 1 81 ? -4.583 -6.787 8.823 1.00 85.44 81 ASN A N 1
ATOM 593 C CA . ASN A 1 81 ? -3.931 -7.904 8.151 1.00 85.44 81 ASN A CA 1
ATOM 594 C C . ASN A 1 81 ? -2.716 -7.375 7.399 1.00 85.44 81 ASN A C 1
ATOM 596 O O . ASN A 1 81 ? -2.840 -6.439 6.610 1.00 85.44 81 ASN A O 1
ATOM 600 N N . LEU A 1 82 ? -1.568 -7.998 7.635 1.00 83.44 82 LEU A N 1
ATOM 601 C CA . LEU A 1 82 ? -0.402 -7.871 6.777 1.00 83.44 82 LEU A CA 1
ATOM 602 C C . LEU A 1 82 ? -0.635 -8.776 5.568 1.00 83.44 82 LEU A C 1
ATOM 604 O O . LEU A 1 82 ? -0.961 -9.952 5.736 1.00 83.44 82 LEU A O 1
ATOM 608 N N . VAL A 1 83 ? -0.515 -8.214 4.370 1.00 83.94 83 VAL A N 1
ATOM 609 C CA . VAL A 1 83 ? -0.701 -8.939 3.110 1.00 83.94 83 VAL A CA 1
ATOM 610 C C . VAL A 1 83 ? 0.655 -9.115 2.448 1.00 83.94 83 VAL A C 1
ATOM 612 O O . VAL A 1 83 ? 1.381 -8.141 2.257 1.00 83.94 83 VAL A O 1
ATOM 615 N N . ASP A 1 84 ? 0.984 -10.361 2.119 1.00 82.25 84 ASP A N 1
ATOM 616 C CA . ASP A 1 84 ? 2.174 -10.695 1.345 1.00 82.25 84 ASP A CA 1
ATOM 617 C C . ASP A 1 84 ? 1.923 -10.449 -0.147 1.00 82.25 84 ASP A C 1
ATOM 619 O O . ASP A 1 84 ? 0.934 -10.929 -0.699 1.00 82.25 84 ASP A O 1
ATOM 623 N N . PHE A 1 85 ? 2.832 -9.710 -0.782 1.00 80.19 85 PHE A N 1
ATOM 624 C CA . PHE A 1 85 ? 2.865 -9.487 -2.232 1.00 80.19 85 PHE A CA 1
ATOM 625 C C . PHE A 1 85 ? 3.912 -10.370 -2.930 1.00 80.19 85 PHE A C 1
ATOM 627 O O . PHE A 1 85 ? 4.122 -10.241 -4.134 1.00 80.19 85 PHE A O 1
ATOM 634 N N . GLY A 1 86 ? 4.604 -11.250 -2.195 1.00 79.25 86 GLY A N 1
ATOM 635 C CA . GLY A 1 86 ? 5.573 -12.206 -2.733 1.00 79.25 86 GLY A CA 1
ATOM 636 C C . GLY A 1 86 ? 5.057 -13.009 -3.935 1.00 79.25 86 GLY A C 1
ATOM 637 O O . GLY A 1 86 ? 5.745 -13.037 -4.956 1.00 79.25 86 GLY A O 1
ATOM 638 N N . PRO A 1 87 ? 3.848 -13.603 -3.880 1.00 81.44 87 PRO A N 1
ATOM 639 C CA . PRO A 1 87 ? 3.287 -14.339 -5.012 1.00 81.44 87 PRO A CA 1
ATOM 640 C C . PRO A 1 87 ? 3.102 -13.477 -6.267 1.00 81.44 87 PRO A C 1
ATOM 642 O O . PRO A 1 87 ? 3.361 -13.933 -7.380 1.00 81.44 87 PRO A O 1
ATOM 645 N N . GLU A 1 88 ? 2.665 -12.229 -6.113 1.00 82.19 88 GLU A N 1
ATOM 646 C CA . GLU A 1 88 ? 2.484 -11.285 -7.212 1.00 82.19 88 GLU A CA 1
ATOM 647 C C . GLU A 1 88 ? 3.827 -10.800 -7.770 1.00 82.19 88 GLU A C 1
ATOM 649 O O . GLU A 1 88 ? 3.974 -10.733 -8.989 1.00 82.19 88 GLU A O 1
ATOM 654 N N . LEU A 1 89 ? 4.821 -10.554 -6.908 1.00 79.69 89 LEU A N 1
ATOM 655 C CA . LEU A 1 89 ? 6.203 -10.244 -7.302 1.00 79.69 89 LEU A CA 1
ATOM 656 C C . LEU A 1 89 ? 6.823 -11.357 -8.157 1.00 79.69 89 LEU A C 1
ATOM 658 O O . LEU A 1 89 ? 7.499 -11.064 -9.148 1.00 79.69 89 LEU A O 1
ATOM 662 N N . ASP A 1 90 ? 6.571 -12.616 -7.787 1.00 80.38 90 ASP A N 1
ATOM 663 C CA . ASP A 1 90 ? 7.045 -13.795 -8.516 1.00 80.38 90 ASP A CA 1
ATOM 664 C C . ASP A 1 90 ? 6.328 -13.949 -9.859 1.00 80.38 90 ASP A C 1
ATOM 666 O O . ASP A 1 90 ? 6.971 -14.128 -10.895 1.00 80.38 90 ASP A O 1
ATOM 670 N N . ARG A 1 91 ? 4.995 -13.812 -9.873 1.00 80.81 91 ARG A N 1
ATOM 671 C CA . ARG A 1 91 ? 4.194 -13.889 -11.106 1.00 80.81 91 ARG A CA 1
ATOM 672 C C . ARG A 1 91 ? 4.569 -12.808 -12.108 1.00 80.81 91 ARG A C 1
ATOM 674 O O . ARG A 1 91 ? 4.637 -13.087 -13.302 1.00 80.81 91 ARG A O 1
ATOM 681 N N . SER A 1 92 ? 4.814 -11.589 -11.639 1.00 80.50 92 SER A N 1
ATOM 682 C CA . SER A 1 92 ? 5.161 -10.478 -12.516 1.00 80.50 92 SER A CA 1
ATOM 683 C C . SER A 1 92 ? 6.636 -10.485 -12.926 1.00 80.50 92 SER A C 1
ATOM 685 O O . SER A 1 92 ? 7.022 -9.652 -13.740 1.00 80.50 92 SER A O 1
ATOM 687 N N . LYS A 1 93 ? 7.484 -11.369 -12.371 1.00 80.62 93 LYS A N 1
ATOM 688 C CA . LYS A 1 93 ? 8.947 -11.353 -12.577 1.00 80.62 93 LYS A CA 1
ATOM 689 C C . LYS A 1 93 ? 9.554 -9.969 -12.322 1.00 80.62 93 LYS A C 1
ATOM 691 O O . LYS A 1 93 ? 10.463 -9.518 -13.017 1.00 80.62 93 LYS A O 1
ATOM 696 N N . PHE A 1 94 ? 9.000 -9.247 -11.345 1.00 80.00 94 PHE A N 1
ATOM 697 C CA . PHE A 1 94 ? 9.379 -7.852 -11.103 1.00 80.00 94 PHE A CA 1
ATOM 698 C C . PHE A 1 94 ? 10.846 -7.748 -10.678 1.00 80.00 94 PHE A C 1
ATOM 700 O O . PHE A 1 94 ? 11.565 -6.868 -11.143 1.00 80.00 94 PHE A O 1
ATOM 707 N N . LEU A 1 95 ? 11.297 -8.691 -9.847 1.00 74.88 95 LEU A N 1
ATOM 708 C CA . LEU A 1 95 ? 12.672 -8.746 -9.353 1.00 74.88 95 LEU A CA 1
ATOM 709 C C . LEU A 1 95 ? 13.694 -9.062 -10.457 1.00 74.88 95 LEU A C 1
ATOM 711 O O . LEU A 1 95 ? 14.824 -8.595 -10.364 1.00 74.88 95 LEU A O 1
ATOM 715 N N . ASP A 1 96 ? 13.294 -9.769 -11.520 1.00 78.56 96 ASP A N 1
ATOM 716 C CA . ASP A 1 96 ? 14.173 -10.061 -12.664 1.00 78.56 96 ASP A CA 1
ATOM 717 C C . ASP A 1 96 ? 14.473 -8.789 -13.471 1.00 78.56 96 ASP A C 1
ATOM 719 O O . ASP A 1 96 ? 15.577 -8.598 -13.975 1.00 78.56 96 ASP A O 1
ATOM 723 N N . LYS A 1 97 ? 13.483 -7.895 -13.582 1.00 76.69 97 LYS A N 1
ATOM 724 C CA . LYS A 1 97 ? 13.600 -6.622 -14.308 1.00 76.69 97 LYS A CA 1
ATOM 725 C C . LYS A 1 97 ? 14.183 -5.501 -13.443 1.00 76.69 97 LYS A C 1
ATOM 727 O O . LYS A 1 97 ? 14.826 -4.592 -13.965 1.00 76.69 97 LYS A O 1
ATOM 732 N N . TYR A 1 98 ? 13.956 -5.559 -12.133 1.00 74.44 98 TYR A N 1
ATOM 733 C CA . TYR A 1 98 ? 14.326 -4.523 -11.173 1.00 74.44 98 TYR A CA 1
ATOM 734 C C . TYR A 1 98 ? 15.126 -5.114 -9.995 1.00 74.44 98 TYR A C 1
ATOM 736 O O . TYR A 1 98 ? 14.628 -5.171 -8.865 1.00 74.44 98 TYR A O 1
ATOM 744 N N . PRO A 1 99 ? 16.394 -5.511 -10.228 1.00 67.62 99 PRO A N 1
ATOM 745 C CA . PRO A 1 99 ? 17.226 -6.214 -9.244 1.00 67.62 99 PRO A CA 1
ATOM 746 C C . PRO A 1 99 ? 17.656 -5.348 -8.048 1.00 67.62 99 PRO A C 1
ATOM 748 O O . PRO A 1 99 ? 18.284 -5.844 -7.119 1.00 67.62 99 PRO A O 1
ATOM 751 N N . PHE A 1 100 ? 17.313 -4.056 -8.037 1.00 67.06 100 PHE A N 1
ATOM 752 C CA . PHE A 1 100 ? 17.559 -3.160 -6.904 1.00 67.06 100 PHE A CA 1
ATOM 753 C C . PHE A 1 100 ? 16.634 -3.424 -5.704 1.00 67.06 100 PHE A C 1
ATOM 755 O O . PHE A 1 100 ? 16.855 -2.878 -4.625 1.00 67.06 100 PHE A O 1
ATOM 762 N N . SER A 1 101 ? 15.576 -4.222 -5.880 1.00 60.91 101 SER A N 1
ATOM 763 C CA . SER A 1 101 ? 14.623 -4.538 -4.814 1.00 60.91 101 SER A CA 1
ATOM 764 C C . SER A 1 101 ? 15.025 -5.819 -4.084 1.00 60.91 101 SER A C 1
ATOM 766 O O . SER A 1 101 ? 15.091 -6.892 -4.678 1.00 60.91 101 SER A O 1
ATOM 768 N N . ILE A 1 102 ? 15.248 -5.730 -2.772 1.00 59.16 102 ILE A N 1
ATOM 769 C CA . ILE A 1 102 ? 15.465 -6.911 -1.928 1.00 59.16 102 ILE A CA 1
ATOM 770 C C . ILE A 1 102 ? 14.136 -7.612 -1.636 1.00 59.16 102 ILE A C 1
ATOM 772 O O . ILE A 1 102 ? 13.160 -6.993 -1.208 1.00 59.16 102 ILE A O 1
ATOM 776 N N . ARG A 1 103 ? 14.098 -8.933 -1.835 1.00 58.72 103 ARG A N 1
ATOM 777 C CA . ARG A 1 103 ? 12.957 -9.756 -1.425 1.00 58.72 103 ARG A CA 1
ATOM 778 C C . ARG A 1 103 ? 12.927 -9.838 0.099 1.00 58.72 103 ARG A C 1
ATOM 780 O O . ARG A 1 103 ? 13.806 -10.449 0.700 1.00 58.72 103 ARG A O 1
ATOM 787 N N . SER A 1 104 ? 11.869 -9.314 0.705 1.00 55.69 104 SER A N 1
ATOM 788 C CA . SER A 1 104 ? 11.527 -9.601 2.097 1.00 55.69 104 SER A CA 1
ATOM 789 C C . SER A 1 104 ? 10.217 -10.379 2.125 1.00 55.69 104 SER A C 1
ATOM 791 O O . SER A 1 104 ? 9.217 -9.920 1.575 1.00 55.69 104 SER A O 1
ATOM 793 N N . LYS A 1 105 ? 10.221 -11.580 2.716 1.00 55.03 105 LYS A N 1
ATOM 794 C CA . LYS A 1 105 ? 8.988 -12.348 2.926 1.00 55.03 105 LYS A CA 1
ATOM 795 C C . LYS A 1 105 ? 8.255 -11.752 4.121 1.00 55.03 105 LYS A C 1
ATOM 797 O O . LYS A 1 105 ? 8.697 -11.913 5.258 1.00 55.03 105 LYS A O 1
ATOM 802 N N . ALA A 1 106 ? 7.130 -11.094 3.872 1.00 59.12 106 ALA A N 1
ATOM 803 C CA . ALA A 1 106 ? 6.195 -10.763 4.933 1.00 59.12 106 ALA A CA 1
ATOM 804 C C . ALA A 1 106 ? 5.297 -11.982 5.165 1.00 59.12 106 ALA A C 1
ATOM 806 O O . ALA A 1 106 ? 4.575 -12.405 4.268 1.00 59.12 106 ALA A O 1
ATOM 807 N N . THR A 1 107 ? 5.324 -12.571 6.363 1.00 58.41 107 THR A N 1
ATOM 808 C CA . THR A 1 107 ? 4.332 -13.605 6.693 1.00 58.41 107 THR A CA 1
ATOM 809 C C . THR A 1 107 ? 2.970 -12.928 6.773 1.00 58.41 107 THR A C 1
ATOM 811 O O . THR A 1 107 ? 2.771 -12.055 7.620 1.00 58.41 107 THR A O 1
ATOM 814 N N . SER A 1 108 ? 2.043 -13.311 5.890 1.00 63.41 108 SER A N 1
ATOM 815 C CA . SER A 1 108 ? 0.660 -12.835 5.962 1.00 63.41 108 SER A CA 1
ATOM 816 C C . SER A 1 108 ? 0.084 -13.214 7.321 1.00 63.41 108 SER A C 1
ATOM 818 O O . SER A 1 108 ? -0.102 -14.391 7.627 1.00 63.41 108 SER A O 1
ATOM 820 N N . ALA A 1 109 ? -0.159 -12.215 8.157 1.00 68.69 109 ALA A N 1
ATOM 821 C CA . ALA A 1 109 ? -0.559 -12.409 9.538 1.00 68.69 109 ALA A CA 1
ATOM 822 C C . ALA A 1 109 ? -1.575 -11.347 9.934 1.00 68.69 109 ALA A C 1
ATOM 824 O O . ALA A 1 109 ? -1.504 -10.185 9.519 1.00 68.69 109 ALA A O 1
ATOM 825 N N . ARG A 1 110 ? -2.528 -11.750 10.771 1.00 73.50 110 ARG A N 1
ATOM 826 C CA . ARG A 1 110 ? -3.411 -10.802 11.436 1.00 73.50 110 ARG A CA 1
ATOM 827 C C . ARG A 1 110 ? -2.651 -10.210 12.612 1.00 73.50 110 ARG A C 1
ATOM 829 O O . ARG A 1 110 ? -2.322 -10.922 13.554 1.00 73.50 110 ARG A O 1
ATOM 836 N N . PHE A 1 111 ? -2.377 -8.917 12.547 1.00 69.69 111 PHE A N 1
ATOM 837 C CA . PHE A 1 111 ? -1.714 -8.193 13.613 1.00 69.69 111 PHE A CA 1
ATOM 838 C C . PHE A 1 111 ? -2.773 -7.501 14.473 1.00 69.69 111 PHE A C 1
ATOM 840 O O . PHE A 1 111 ? -3.676 -6.815 13.989 1.00 69.69 111 PHE A O 1
ATOM 847 N N . THR A 1 112 ? -2.726 -7.765 15.770 1.00 68.56 112 THR A N 1
ATOM 848 C CA . THR A 1 112 ? -3.578 -7.140 16.781 1.00 68.56 112 THR A CA 1
ATOM 849 C C . THR A 1 112 ? -2.668 -6.829 17.945 1.00 68.56 112 THR A C 1
ATOM 851 O O . THR A 1 112 ? -1.914 -7.705 18.374 1.00 68.56 112 THR A O 1
ATOM 854 N N . ARG A 1 113 ? -2.700 -5.594 18.447 1.00 63.16 113 ARG A N 1
ATOM 855 C CA . ARG A 1 113 ? -1.913 -5.283 19.635 1.00 63.16 113 ARG A CA 1
ATOM 856 C C . ARG A 1 113 ? -2.468 -6.106 20.796 1.00 63.16 113 ARG A C 1
ATOM 858 O O . ARG A 1 113 ? -3.680 -6.111 21.010 1.00 63.16 113 ARG A O 1
ATOM 865 N N . ALA A 1 114 ? -1.600 -6.793 21.538 1.00 55.38 114 ALA A N 1
ATOM 866 C CA . ALA A 1 114 ? -2.010 -7.422 22.789 1.00 55.38 114 ALA A CA 1
ATOM 867 C C . ALA A 1 114 ? -2.699 -6.360 23.669 1.00 55.38 114 ALA A C 1
ATOM 869 O O . ALA A 1 114 ? -2.233 -5.209 23.694 1.00 55.38 114 ALA A O 1
ATOM 870 N N . PRO A 1 115 ? -3.815 -6.685 24.351 1.00 47.75 115 PRO A N 1
ATOM 871 C CA . PRO A 1 115 ? -4.418 -5.746 25.279 1.00 47.75 115 PRO A CA 1
ATOM 872 C C . PRO A 1 115 ? -3.332 -5.333 26.267 1.00 47.75 115 PRO A C 1
ATOM 874 O O . PRO A 1 115 ? -2.662 -6.183 26.854 1.00 47.75 115 PRO A O 1
ATOM 877 N N . ARG A 1 116 ? -3.118 -4.020 26.412 1.00 43.06 116 ARG A N 1
ATOM 878 C CA . ARG A 1 116 ? -2.314 -3.500 27.517 1.00 43.06 116 ARG A CA 1
ATOM 879 C C . ARG A 1 116 ? -2.976 -4.054 28.772 1.00 43.06 116 ARG A C 1
ATOM 881 O O . ARG A 1 116 ? -4.071 -3.613 29.107 1.00 43.06 116 ARG A O 1
ATOM 888 N N . SER A 1 117 ? -2.351 -5.025 29.434 1.00 42.34 117 SER A N 1
ATOM 889 C CA . SER A 1 117 ? -2.705 -5.349 30.805 1.00 42.34 117 SER A CA 1
ATOM 890 C C . SER A 1 117 ? -2.504 -4.053 31.575 1.00 42.34 117 SER A C 1
ATOM 892 O O . SER A 1 117 ? -1.372 -3.620 31.801 1.00 42.34 117 SER A O 1
ATOM 894 N N . SER A 1 118 ? -3.602 -3.377 31.893 1.00 45.03 118 SER A N 1
ATOM 895 C CA . SER A 1 118 ? -3.635 -2.321 32.884 1.00 45.03 118 SER A CA 1
ATOM 896 C C . SER A 1 118 ? -3.301 -2.977 34.218 1.00 45.03 118 SER A C 1
ATOM 898 O O . SER A 1 118 ? -4.184 -3.331 34.992 1.00 45.03 118 SER A O 1
ATOM 900 N N . GLY A 1 119 ? -2.009 -3.194 34.457 1.00 37.69 119 GLY A N 1
ATOM 901 C CA . GLY A 1 119 ? -1.481 -3.348 35.794 1.00 37.69 119 GLY A CA 1
ATOM 902 C C . GLY A 1 119 ? -1.688 -2.009 36.476 1.00 37.69 119 GLY A C 1
ATOM 903 O O . GLY A 1 119 ? -0.866 -1.105 36.363 1.00 37.69 119 GLY A O 1
ATOM 904 N N . THR A 1 120 ? -2.840 -1.850 37.115 1.00 40.09 120 THR A N 1
ATOM 905 C CA . THR A 1 120 ? -3.037 -0.852 38.152 1.00 40.09 120 THR A CA 1
ATOM 906 C C . THR A 1 120 ? -2.045 -1.166 39.262 1.00 40.09 120 THR A C 1
ATOM 908 O O . THR A 1 120 ? -2.346 -1.934 40.173 1.00 40.09 120 THR A O 1
ATOM 911 N N . SER A 1 121 ? -0.854 -0.574 39.199 1.00 40.06 121 SER A N 1
ATOM 912 C CA . SER A 1 121 ? 0.033 -0.450 40.353 1.00 40.06 121 SER A CA 1
ATOM 913 C C . SER A 1 121 ? -0.582 0.572 41.308 1.00 40.06 121 SER A C 1
ATOM 915 O O . SER A 1 121 ? -0.100 1.690 41.463 1.00 40.06 121 SER A O 1
ATOM 917 N N . SER A 1 122 ? -1.700 0.195 41.928 1.00 44.81 122 SER A N 1
ATOM 918 C CA . SER A 1 122 ? -2.195 0.802 43.158 1.00 44.81 122 SER A CA 1
ATOM 919 C C . SER A 1 122 ? -1.256 0.364 44.285 1.00 44.81 122 SER A C 1
ATOM 921 O O . SER A 1 122 ? -1.609 -0.455 45.133 1.00 44.81 122 SER A O 1
ATOM 923 N N . THR A 1 123 ? -0.029 0.883 44.289 1.00 42.28 123 THR A N 1
ATOM 924 C CA . THR A 1 123 ? 0.863 0.731 45.435 1.00 42.28 123 THR A CA 1
ATOM 925 C C . THR A 1 123 ? 0.481 1.791 46.457 1.00 42.28 123 THR A C 1
ATOM 927 O O . THR A 1 123 ? 0.945 2.923 46.422 1.00 42.28 123 THR A O 1
ATOM 930 N N . SER A 1 124 ? -0.443 1.380 47.326 1.00 40.94 124 SER A N 1
ATOM 931 C CA . SER A 1 124 ? -0.469 1.663 48.759 1.00 40.94 124 SER A CA 1
ATOM 932 C C . SER A 1 124 ? -0.166 3.103 49.192 1.00 40.94 124 SER A C 1
ATOM 934 O O . SER A 1 124 ? 0.982 3.506 49.366 1.00 40.94 124 SER A O 1
ATOM 936 N N . ARG A 1 125 ? -1.240 3.819 49.550 1.00 42.72 125 ARG A N 1
ATOM 937 C CA . ARG A 1 125 ? -1.232 4.826 50.621 1.00 42.72 125 ARG A CA 1
ATOM 938 C C . ARG A 1 125 ? -0.496 4.263 51.847 1.00 42.72 125 ARG A C 1
ATOM 940 O O . ARG A 1 125 ? -1.095 3.542 52.638 1.00 42.72 125 ARG A O 1
ATOM 947 N N . SER A 1 126 ? 0.756 4.652 52.071 1.00 42.75 126 SER A N 1
ATOM 948 C CA . SER A 1 126 ? 1.339 4.620 53.413 1.00 42.75 126 SER A CA 1
ATOM 949 C C . SER A 1 126 ? 0.863 5.868 54.149 1.00 42.75 126 SER A C 1
ATOM 951 O O . SER A 1 126 ? 1.492 6.925 54.130 1.00 42.75 126 SER A O 1
ATOM 953 N N . ARG A 1 127 ? -0.327 5.752 54.735 1.00 45.25 127 ARG A N 1
ATOM 954 C CA . ARG A 1 127 ? -0.853 6.692 55.713 1.00 45.25 127 ARG A CA 1
ATOM 955 C C . ARG A 1 127 ? -0.971 5.915 57.014 1.00 45.25 127 ARG A C 1
ATOM 957 O O . ARG A 1 127 ? -1.921 5.157 57.164 1.00 45.25 127 ARG A O 1
ATOM 9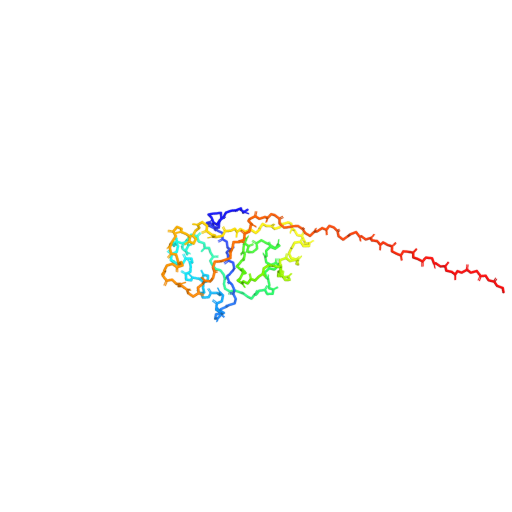64 N N . THR A 1 128 ? -0.054 6.141 57.941 1.00 43.84 128 THR A N 1
ATOM 965 C CA . THR A 1 128 ? -0.306 5.875 59.360 1.00 43.84 128 THR A CA 1
ATOM 966 C C . THR A 1 128 ? 0.527 6.822 60.236 1.00 43.84 128 THR A C 1
ATOM 968 O O . THR A 1 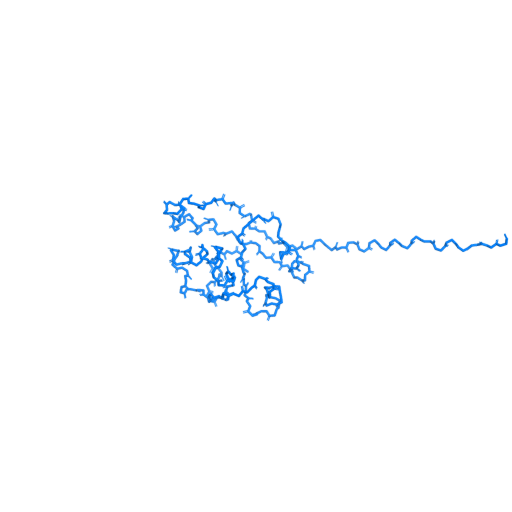128 ? 1.543 7.333 59.766 1.00 43.84 128 THR A O 1
ATOM 971 N N . PRO A 1 129 ? 0.032 7.148 61.444 1.00 53.12 129 PRO A N 1
ATOM 972 C CA . PRO A 1 129 ? 0.261 8.420 62.124 1.00 53.12 129 PRO A CA 1
ATOM 973 C C . PRO A 1 129 ? 1.030 8.276 63.452 1.00 53.12 129 PRO A C 1
ATOM 975 O O . PRO A 1 129 ? 1.267 7.159 63.905 1.00 53.12 129 PRO A O 1
ATOM 978 N N . ARG A 1 130 ? 1.221 9.437 64.099 1.00 40.31 130 ARG A N 1
ATOM 979 C CA . ARG A 1 130 ? 1.767 9.719 65.441 1.00 40.31 130 ARG A CA 1
ATOM 980 C C . ARG A 1 130 ? 3.282 9.794 65.561 1.00 40.31 130 ARG A C 1
ATOM 982 O O . ARG A 1 130 ? 3.961 8.784 65.307 1.00 40.31 130 ARG A O 1
#

pLDDT: mean 76.08, std 15.36, range [37.69, 93.5]